Protein AF-F9QBH0-F1 (afdb_monomer)

pLDDT: mean 80.56, std 19.06, range [37.22, 97.19]

Structure (mmCIF, N/CA/C/O backbone):
data_AF-F9QBH0-F1
#
_entry.id   AF-F9QBH0-F1
#
loop_
_atom_site.group_PDB
_atom_site.id
_atom_site.type_symbol
_atom_site.label_atom_id
_atom_site.label_alt_id
_atom_site.label_comp_id
_atom_site.label_asym_id
_atom_site.label_entity_id
_atom_site.label_seq_id
_atom_site.pdbx_PDB_ins_code
_atom_site.Cartn_x
_atom_site.Cartn_y
_atom_site.Cartn_z
_atom_site.occupancy
_atom_site.B_iso_or_equiv
_atom_site.auth_seq_id
_atom_site.auth_comp_id
_atom_site.auth_asym_id
_atom_site.auth_atom_id
_atom_site.pdbx_PDB_model_num
ATOM 1 N N . MET A 1 1 ? -4.229 -25.265 -1.173 1.00 45.47 1 MET A N 1
ATOM 2 C CA . MET A 1 1 ? -3.284 -24.174 -1.494 1.00 45.47 1 MET A CA 1
ATOM 3 C C . MET A 1 1 ? -3.775 -22.962 -0.720 1.00 45.47 1 MET A C 1
ATOM 5 O O . MET A 1 1 ? -4.916 -22.587 -0.936 1.00 45.47 1 MET A O 1
ATOM 9 N N . HIS A 1 2 ? -3.029 -22.443 0.257 1.00 52.59 2 HIS A N 1
ATOM 10 C CA . HIS A 1 2 ? -3.469 -21.247 0.989 1.00 52.59 2 HIS A CA 1
ATOM 11 C C . HIS A 1 2 ? -3.309 -20.035 0.060 1.00 52.59 2 HIS A C 1
ATOM 13 O O . HIS A 1 2 ? -2.180 -19.672 -0.259 1.00 52.59 2 HIS A O 1
ATOM 19 N N . GLN A 1 3 ? -4.415 -19.455 -0.413 1.00 73.50 3 GLN A N 1
ATOM 20 C CA . GLN A 1 3 ? -4.389 -18.188 -1.152 1.00 73.50 3 GLN A CA 1
ATOM 21 C C . GLN A 1 3 ? -3.906 -17.088 -0.199 1.00 73.50 3 GLN A C 1
ATOM 23 O O . GLN A 1 3 ? -4.456 -16.946 0.895 1.00 73.50 3 GLN A O 1
ATOM 28 N N . GLN A 1 4 ? -2.867 -16.337 -0.576 1.00 90.62 4 GLN A N 1
ATOM 29 C CA . GLN A 1 4 ? -2.408 -15.205 0.230 1.00 90.62 4 GLN A CA 1
ATOM 30 C C . GLN A 1 4 ? -3.449 -14.084 0.162 1.00 90.62 4 GLN A C 1
ATOM 32 O O . GLN A 1 4 ? -3.843 -13.658 -0.922 1.00 90.62 4 GLN A O 1
ATOM 37 N N . GLN A 1 5 ? -3.890 -13.627 1.332 1.00 96.19 5 GLN A N 1
ATOM 38 C CA . GLN A 1 5 ? -4.928 -12.613 1.488 1.00 96.19 5 GLN A CA 1
ATOM 39 C C . GLN A 1 5 ? -4.307 -11.311 1.990 1.00 96.19 5 GLN A C 1
ATOM 41 O O . GLN A 1 5 ? -3.440 -11.323 2.867 1.00 96.19 5 GLN A O 1
ATOM 46 N N . MET A 1 6 ? -4.787 -10.186 1.476 1.00 96.62 6 MET A N 1
ATOM 47 C CA . MET A 1 6 ? -4.667 -8.904 2.155 1.00 96.62 6 MET A CA 1
ATOM 48 C C . MET A 1 6 ? -5.727 -8.828 3.250 1.00 96.62 6 MET A C 1
ATOM 50 O O . MET A 1 6 ? -6.890 -9.109 2.980 1.00 96.62 6 MET A O 1
ATOM 54 N N . LEU A 1 7 ? -5.333 -8.408 4.451 1.00 97.19 7 LEU A N 1
ATOM 55 C CA . LEU A 1 7 ? -6.248 -8.037 5.529 1.00 97.19 7 LEU A CA 1
ATOM 56 C C . LEU A 1 7 ? -6.430 -6.516 5.539 1.00 97.19 7 LEU A C 1
ATOM 58 O O . LEU A 1 7 ? -5.446 -5.775 5.519 1.00 97.19 7 LEU A O 1
ATOM 62 N N . ILE A 1 8 ? -7.678 -6.069 5.612 1.00 96.56 8 ILE A N 1
ATOM 63 C CA . ILE A 1 8 ? -8.060 -4.665 5.755 1.00 96.56 8 ILE A CA 1
ATOM 64 C C . ILE A 1 8 ? -8.835 -4.540 7.065 1.00 96.56 8 ILE A C 1
ATOM 66 O O . ILE A 1 8 ? -9.849 -5.213 7.242 1.00 96.56 8 ILE A O 1
ATOM 70 N N . GLN A 1 9 ? -8.364 -3.685 7.971 1.00 96.19 9 GLN A N 1
ATOM 71 C CA . GLN A 1 9 ? -9.031 -3.397 9.241 1.00 96.19 9 GLN A CA 1
ATOM 72 C C . GLN A 1 9 ? -9.552 -1.959 9.225 1.00 96.19 9 GLN A C 1
ATOM 74 O O . GLN A 1 9 ? -8.774 -1.024 9.037 1.00 96.19 9 GLN A O 1
ATOM 79 N N . GLN A 1 10 ? -10.863 -1.784 9.397 1.00 93.62 10 GLN A N 1
ATOM 80 C CA . GLN A 1 10 ? -11.529 -0.475 9.393 1.00 93.62 10 GLN A CA 1
ATOM 81 C C . GLN A 1 10 ? -12.630 -0.446 10.450 1.00 93.62 10 GLN A C 1
ATOM 83 O O . GLN A 1 10 ? -13.542 -1.266 10.407 1.00 93.62 10 GLN A O 1
ATOM 88 N N . GLU A 1 11 ? -12.551 0.494 11.395 1.00 92.69 11 GLU A N 1
ATOM 89 C CA . GLU A 1 11 ? -13.592 0.730 12.414 1.00 92.69 11 GLU A CA 1
ATOM 90 C C . GLU A 1 11 ? -14.045 -0.544 13.165 1.00 92.69 11 GLU A C 1
ATOM 92 O O . GLU A 1 11 ? -15.218 -0.724 13.480 1.00 92.69 11 GLU A O 1
ATOM 97 N N . GLY A 1 12 ? -13.111 -1.462 13.443 1.00 93.19 12 GLY A N 1
ATOM 98 C CA . GLY A 1 12 ? -13.396 -2.736 14.118 1.00 93.19 12 GLY A CA 1
ATOM 99 C C . GLY A 1 12 ? -13.916 -3.856 13.208 1.00 93.19 12 GLY A C 1
ATOM 100 O O . GLY A 1 12 ? -14.139 -4.964 13.690 1.00 93.19 12 GLY A O 1
ATOM 101 N N . ASN A 1 13 ? -14.065 -3.600 11.908 1.00 95.81 13 ASN A N 1
ATOM 102 C CA . ASN A 1 13 ? -14.391 -4.603 10.899 1.00 95.81 13 ASN A CA 1
ATOM 103 C C . ASN A 1 13 ? -13.128 -5.128 10.213 1.00 95.81 13 ASN A C 1
ATOM 105 O O . ASN A 1 13 ? -12.166 -4.386 10.000 1.00 95.81 13 ASN A O 1
ATOM 109 N N . GLU A 1 14 ? -13.171 -6.400 9.821 1.00 97.12 14 GLU A N 1
ATOM 110 C CA . GLU A 1 14 ? -12.101 -7.072 9.090 1.00 97.12 14 GLU A CA 1
ATOM 111 C C . GLU A 1 14 ? -12.598 -7.544 7.725 1.00 97.12 14 GLU A C 1
ATOM 113 O O . GLU A 1 14 ? -13.622 -8.221 7.615 1.00 97.12 14 GLU A O 1
ATOM 118 N N . PHE A 1 15 ? -11.838 -7.216 6.685 1.00 95.81 15 PHE A N 1
ATOM 119 C CA . PHE A 1 15 ? -12.088 -7.657 5.319 1.00 95.81 15 PHE A CA 1
ATOM 120 C C . PHE A 1 15 ? -10.853 -8.359 4.778 1.00 95.81 15 PHE A C 1
ATOM 122 O O . PHE A 1 15 ? -9.722 -7.985 5.097 1.00 95.81 15 PHE A O 1
ATOM 129 N N . THR A 1 16 ? -11.067 -9.361 3.931 1.00 95.88 16 THR A N 1
ATOM 130 C CA . THR A 1 16 ? -9.977 -10.046 3.239 1.00 95.88 16 THR A CA 1
ATOM 131 C C . THR A 1 16 ? -10.197 -10.032 1.741 1.00 95.88 16 THR A C 1
ATOM 133 O O . THR A 1 16 ? -11.327 -10.168 1.272 1.00 95.88 16 THR A O 1
ATOM 136 N N . VAL A 1 17 ? -9.111 -9.824 1.000 1.00 95.50 17 VAL A N 1
ATOM 137 C CA . VAL A 1 17 ? -9.109 -9.839 -0.465 1.00 95.50 17 VAL A CA 1
ATOM 138 C C . VAL A 1 17 ? -7.936 -10.699 -0.940 1.00 95.50 17 VAL A C 1
ATOM 140 O O . VAL A 1 17 ? -6.807 -10.467 -0.485 1.00 95.50 17 VAL A O 1
ATOM 143 N N . PRO A 1 18 ? -8.150 -11.672 -1.842 1.00 95.56 18 PRO A N 1
ATOM 144 C CA . PRO A 1 18 ? -7.065 -12.473 -2.395 1.00 95.56 18 PRO A CA 1
ATOM 145 C C . PRO A 1 18 ? -6.091 -11.585 -3.166 1.00 95.56 18 PRO A C 1
ATOM 147 O O . PRO A 1 18 ? -6.508 -10.787 -3.999 1.00 95.56 18 PRO A O 1
ATOM 150 N N . LEU A 1 19 ? -4.785 -11.728 -2.929 1.00 93.94 19 LEU A N 1
ATOM 151 C CA . LEU A 1 19 ? -3.783 -10.899 -3.612 1.00 93.94 19 LEU A CA 1
ATOM 152 C C . LEU A 1 19 ? -3.785 -11.092 -5.138 1.00 93.94 19 LEU A C 1
ATOM 154 O O . LEU A 1 19 ? -3.460 -10.167 -5.871 1.00 93.94 19 LEU A O 1
ATOM 158 N N . GLU A 1 20 ? -4.160 -12.277 -5.618 1.00 91.25 20 GLU A N 1
ATOM 159 C CA . GLU A 1 20 ? -4.236 -12.603 -7.050 1.00 91.25 20 GLU A CA 1
ATOM 160 C C . GLU A 1 20 ? -5.326 -11.836 -7.813 1.00 91.25 20 GLU A C 1
ATOM 162 O O . GLU A 1 20 ? -5.195 -11.641 -9.020 1.00 91.25 20 GLU A O 1
ATOM 167 N N . ASP A 1 21 ? -6.347 -11.345 -7.107 1.00 92.75 21 ASP A N 1
ATOM 168 C CA . ASP A 1 21 ? -7.460 -10.590 -7.691 1.00 92.75 21 ASP A CA 1
ATOM 169 C C . ASP A 1 21 ? -7.200 -9.072 -7.713 1.00 92.75 21 ASP A C 1
ATOM 171 O O . ASP A 1 21 ? -8.029 -8.290 -8.186 1.00 92.75 21 ASP A O 1
ATOM 175 N N . ILE A 1 22 ? -6.048 -8.623 -7.202 1.00 91.69 22 ILE A N 1
ATOM 176 C 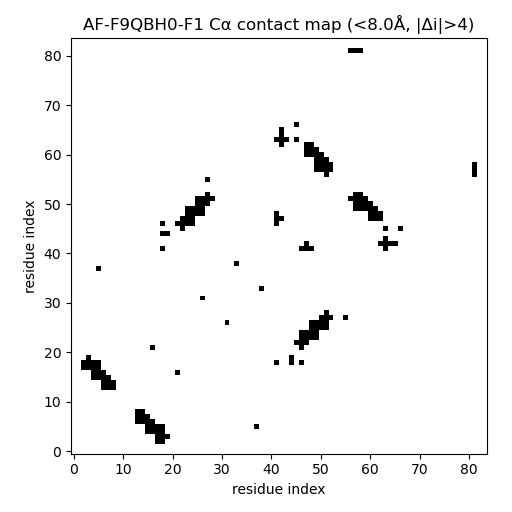CA . ILE A 1 22 ? -5.729 -7.205 -7.028 1.00 91.69 22 ILE A CA 1
ATOM 177 C C . ILE A 1 22 ? -4.733 -6.767 -8.103 1.00 91.69 22 ILE A C 1
ATOM 179 O O . ILE A 1 22 ? -3.632 -7.293 -8.212 1.00 91.69 22 ILE A O 1
ATOM 183 N N . ALA A 1 23 ? -5.092 -5.741 -8.874 1.00 88.81 23 ALA A N 1
ATOM 184 C CA . ALA A 1 23 ? -4.168 -5.096 -9.811 1.00 88.81 23 ALA A CA 1
ATOM 185 C C . ALA A 1 23 ? -3.551 -3.816 -9.225 1.00 88.81 23 ALA A C 1
ATOM 187 O O . ALA A 1 23 ? -2.353 -3.558 -9.368 1.00 88.81 23 ALA A O 1
ATOM 188 N N . ILE A 1 24 ? -4.381 -2.992 -8.580 1.00 90.00 24 ILE A N 1
ATOM 189 C CA . ILE A 1 24 ? -4.014 -1.668 -8.074 1.00 90.00 24 ILE A CA 1
ATOM 190 C C . ILE A 1 24 ? -4.675 -1.458 -6.710 1.00 90.00 24 ILE A C 1
ATOM 192 O O . ILE A 1 24 ? -5.838 -1.807 -6.524 1.00 90.00 24 ILE A O 1
ATOM 196 N N . VAL A 1 25 ? -3.938 -0.855 -5.783 1.00 93.81 25 VAL A N 1
ATOM 197 C CA . VAL A 1 25 ? -4.408 -0.389 -4.477 1.00 93.81 25 VAL A CA 1
ATOM 198 C C . VAL A 1 25 ? -4.166 1.112 -4.409 1.00 93.81 25 VAL A C 1
ATOM 200 O O . VAL A 1 25 ? -3.046 1.566 -4.639 1.00 93.81 25 VAL A O 1
ATOM 203 N N . VAL A 1 26 ? -5.205 1.880 -4.099 1.00 94.12 26 VAL A N 1
ATOM 204 C CA . VAL A 1 26 ? -5.117 3.334 -3.921 1.00 94.12 26 VAL A CA 1
ATOM 205 C C . VAL A 1 26 ? -5.297 3.645 -2.443 1.00 94.12 26 VAL A C 1
ATOM 207 O O . VAL A 1 26 ? -6.246 3.171 -1.822 1.00 94.12 26 VAL A O 1
ATOM 210 N N . VAL A 1 27 ? -4.365 4.406 -1.877 1.00 94.62 27 VAL A N 1
ATOM 211 C CA . VAL A 1 27 ? -4.381 4.803 -0.470 1.00 94.62 27 VAL A CA 1
ATOM 212 C C . VAL A 1 27 ? -4.555 6.309 -0.373 1.00 94.62 27 VAL A C 1
ATOM 214 O O . VAL A 1 27 ? -3.650 7.079 -0.695 1.00 94.62 27 VAL A O 1
ATOM 217 N N . GLU A 1 28 ? -5.742 6.694 0.083 1.00 90.31 28 GLU A N 1
ATOM 218 C CA . GLU A 1 28 ? -6.181 8.084 0.223 1.00 90.31 28 GLU A CA 1
ATOM 219 C C . GLU A 1 28 ? -6.076 8.594 1.664 1.00 90.31 28 GLU A C 1
ATOM 221 O O . GLU A 1 28 ? -5.722 9.747 1.899 1.00 90.31 28 GLU A O 1
ATOM 226 N N . SER A 1 29 ? -6.362 7.739 2.651 1.00 86.06 29 SER A N 1
ATOM 227 C CA . SER A 1 29 ? -6.353 8.146 4.057 1.00 86.06 29 SER A CA 1
ATOM 228 C C . SER A 1 29 ? -4.933 8.236 4.616 1.00 86.06 29 SER A C 1
ATOM 230 O O . SER A 1 29 ? -4.155 7.281 4.527 1.00 86.06 29 SER A O 1
ATOM 232 N N . ARG A 1 30 ? -4.635 9.356 5.288 1.00 81.62 30 ARG A N 1
ATOM 233 C CA . ARG A 1 30 ? -3.352 9.614 5.971 1.00 81.62 30 ARG A CA 1
ATOM 234 C C . ARG A 1 30 ? -3.114 8.709 7.179 1.00 81.62 30 ARG A C 1
ATOM 236 O O . ARG A 1 30 ? -1.979 8.575 7.621 1.00 81.62 30 ARG A O 1
ATOM 243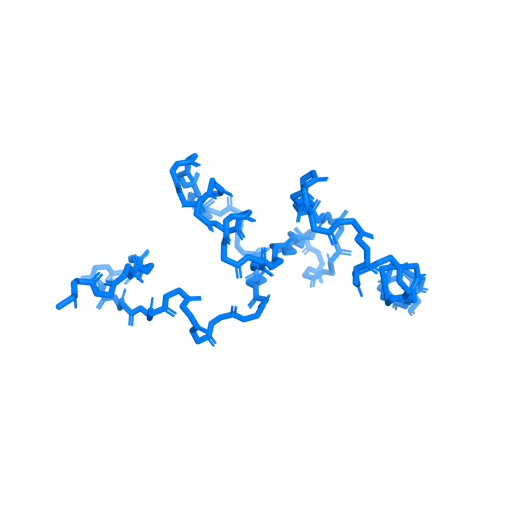 N N . GLU A 1 31 ? -4.173 8.101 7.701 1.00 90.00 31 GLU A N 1
ATOM 244 C CA . GLU A 1 31 ? -4.120 7.200 8.856 1.00 90.00 31 GLU A CA 1
ATOM 245 C C . GLU A 1 31 ? -3.903 5.736 8.439 1.00 90.00 31 GLU A C 1
ATOM 247 O O . GLU A 1 31 ? -3.817 4.848 9.286 1.00 90.00 31 GLU A O 1
ATOM 252 N N . THR A 1 32 ? -3.785 5.466 7.133 1.00 94.06 32 THR A N 1
ATOM 253 C CA . THR A 1 32 ? -3.566 4.109 6.624 1.00 94.06 32 THR A CA 1
ATOM 254 C C . THR A 1 32 ? -2.182 3.603 7.015 1.00 94.06 32 THR A C 1
ATOM 256 O O . THR A 1 32 ? -1.158 4.139 6.589 1.00 94.06 32 THR A O 1
ATOM 259 N N . VAL A 1 33 ? -2.142 2.505 7.766 1.00 95.19 33 VAL A N 1
ATOM 260 C CA . VAL A 1 33 ? -0.903 1.790 8.080 1.00 95.19 33 VAL A CA 1
ATOM 261 C C . VAL A 1 33 ? -0.723 0.641 7.096 1.00 95.19 33 VAL A C 1
ATOM 263 O O . VAL A 1 33 ? -1.555 -0.258 7.007 1.00 95.19 33 VAL A O 1
ATOM 266 N N . ILE A 1 34 ? 0.397 0.650 6.376 1.00 95.38 34 ILE A N 1
ATOM 267 C CA . ILE A 1 34 ? 0.776 -0.419 5.449 1.00 95.38 34 ILE A CA 1
ATOM 268 C C . ILE A 1 34 ? 1.982 -1.149 6.027 1.00 95.38 34 ILE A C 1
ATOM 270 O O . ILE A 1 34 ? 2.979 -0.534 6.405 1.00 95.38 34 ILE A O 1
ATOM 274 N N . THR A 1 35 ? 1.912 -2.476 6.087 1.00 96.31 35 THR A N 1
ATOM 275 C CA . THR A 1 35 ? 3.011 -3.286 6.613 1.00 96.31 35 THR A CA 1
ATOM 276 C C . THR A 1 35 ? 4.026 -3.618 5.519 1.00 96.31 35 THR A C 1
ATOM 278 O O . THR A 1 35 ? 3.682 -3.842 4.357 1.00 96.31 35 THR A O 1
ATOM 281 N N . LEU A 1 36 ? 5.306 -3.701 5.887 1.00 94.81 36 LEU A N 1
ATOM 282 C CA . LEU A 1 36 ? 6.369 -4.064 4.947 1.00 94.81 36 LEU A CA 1
ATOM 283 C C . LEU A 1 36 ? 6.164 -5.448 4.284 1.00 94.81 36 LEU A C 1
ATOM 285 O O . LEU A 1 36 ? 6.406 -5.557 3.080 1.00 94.81 36 LEU A O 1
ATOM 289 N N . PRO A 1 37 ? 5.681 -6.498 4.987 1.00 94.38 37 PRO A N 1
ATOM 290 C CA . PRO A 1 37 ? 5.343 -7.768 4.344 1.00 94.38 37 PRO A CA 1
ATOM 291 C C . PRO A 1 37 ? 4.282 -7.632 3.247 1.00 94.38 37 PRO A C 1
ATOM 293 O O . PRO A 1 37 ? 4.400 -8.296 2.218 1.00 94.38 37 PRO A O 1
ATOM 296 N N . LEU A 1 38 ? 3.293 -6.746 3.420 1.00 95.31 38 LEU A N 1
ATOM 297 C CA . LEU A 1 38 ? 2.285 -6.483 2.394 1.00 95.31 38 LEU A CA 1
ATOM 298 C C . LEU A 1 38 ? 2.902 -5.812 1.158 1.00 95.31 38 LEU A C 1
ATOM 300 O O . LEU A 1 38 ? 2.633 -6.244 0.043 1.00 95.31 38 LEU A O 1
ATOM 304 N N . LEU A 1 39 ? 3.797 -4.832 1.339 1.00 93.50 39 LEU A N 1
ATOM 305 C CA . LEU A 1 39 ? 4.528 -4.201 0.225 1.00 93.50 39 LEU A CA 1
ATOM 306 C C . LEU A 1 39 ? 5.432 -5.187 -0.530 1.00 93.50 39 LEU A C 1
ATOM 308 O O . LEU A 1 39 ? 5.563 -5.100 -1.753 1.00 93.50 39 LEU A O 1
ATOM 312 N N . SER A 1 40 ? 6.047 -6.134 0.186 1.00 92.62 40 SER A N 1
ATOM 313 C CA . SER A 1 40 ? 6.808 -7.232 -0.422 1.00 92.62 40 SER A CA 1
ATOM 314 C C . SER A 1 40 ? 5.893 -8.140 -1.247 1.00 92.62 40 SER A C 1
ATOM 316 O O . SER A 1 40 ? 6.179 -8.424 -2.412 1.00 92.62 40 SER A O 1
ATOM 318 N N . ALA A 1 41 ? 4.743 -8.524 -0.681 1.00 93.19 41 ALA A N 1
ATOM 319 C CA . ALA A 1 41 ? 3.743 -9.316 -1.381 1.00 93.19 41 ALA A CA 1
ATOM 320 C C . ALA A 1 41 ? 3.224 -8.586 -2.629 1.00 93.19 41 ALA A C 1
ATOM 322 O O . ALA A 1 41 ? 3.149 -9.192 -3.692 1.00 93.19 41 ALA A O 1
ATOM 323 N N . PHE A 1 42 ? 2.985 -7.275 -2.566 1.00 92.81 42 PHE A N 1
ATOM 324 C CA . PHE A 1 42 ? 2.602 -6.492 -3.743 1.00 92.81 42 PHE A CA 1
ATOM 325 C C . PHE A 1 42 ? 3.614 -6.608 -4.872 1.00 92.81 42 PHE A C 1
ATOM 327 O O . PHE A 1 42 ? 3.233 -6.832 -6.019 1.00 92.81 42 PHE A O 1
ATOM 334 N N . GLY A 1 43 ? 4.906 -6.547 -4.553 1.00 89.62 43 GLY A N 1
ATOM 335 C CA . GLY A 1 43 ? 5.936 -6.705 -5.571 1.00 89.62 43 GLY A CA 1
ATOM 336 C C . GLY A 1 43 ? 6.004 -8.101 -6.188 1.00 89.62 43 GLY A C 1
ATOM 337 O O . GLY A 1 43 ? 6.249 -8.222 -7.390 1.00 89.62 43 GLY A O 1
ATOM 338 N N . LEU A 1 44 ? 5.746 -9.146 -5.400 1.00 89.81 44 LEU A N 1
ATOM 339 C CA . LEU A 1 44 ? 5.702 -10.530 -5.885 1.00 89.81 44 LEU A CA 1
ATOM 340 C C . LEU A 1 44 ? 4.459 -10.809 -6.742 1.00 89.81 44 LEU A C 1
ATOM 342 O O . LEU A 1 44 ? 4.566 -11.509 -7.745 1.00 89.81 44 LEU A O 1
ATOM 346 N N . TYR A 1 45 ? 3.313 -10.227 -6.382 1.00 90.00 45 TYR A N 1
ATOM 347 C CA . TYR A 1 45 ? 2.033 -10.412 -7.077 1.00 90.00 45 TYR A CA 1
ATOM 348 C C . TYR A 1 45 ? 1.797 -9.404 -8.214 1.00 90.00 45 TYR A C 1
ATOM 350 O O . TYR A 1 45 ? 0.866 -9.560 -8.994 1.00 90.00 45 TYR A O 1
ATOM 358 N N . GLY A 1 46 ? 2.655 -8.390 -8.363 1.00 87.00 46 GLY A N 1
ATOM 359 C CA . GLY A 1 46 ? 2.516 -7.358 -9.400 1.00 87.00 46 GLY A CA 1
ATOM 360 C C . GLY A 1 46 ? 1.446 -6.315 -9.127 1.00 87.00 46 GLY A C 1
ATOM 361 O O . GLY A 1 46 ? 0.998 -5.641 -10.054 1.00 87.00 46 GLY A O 1
ATOM 362 N N . ILE A 1 47 ? 1.084 -6.160 -7.858 1.00 90.31 47 ILE A N 1
ATOM 363 C CA . ILE A 1 47 ? 0.133 -5.163 -7.385 1.00 90.31 47 ILE A CA 1
ATOM 364 C C . ILE A 1 47 ? 0.821 -3.797 -7.352 1.00 90.31 47 ILE A C 1
ATOM 366 O O . ILE A 1 47 ? 1.889 -3.631 -6.758 1.00 90.31 47 ILE A O 1
ATOM 370 N N . THR A 1 48 ? 0.185 -2.800 -7.963 1.00 90.62 48 THR A N 1
ATOM 371 C CA . THR A 1 48 ? 0.620 -1.400 -7.876 1.00 90.62 48 THR A CA 1
ATOM 372 C C . THR A 1 48 ? -0.028 -0.721 -6.672 1.00 90.62 48 THR A C 1
ATOM 374 O O . THR A 1 48 ? -1.243 -0.783 -6.528 1.00 90.62 48 THR A O 1
ATOM 377 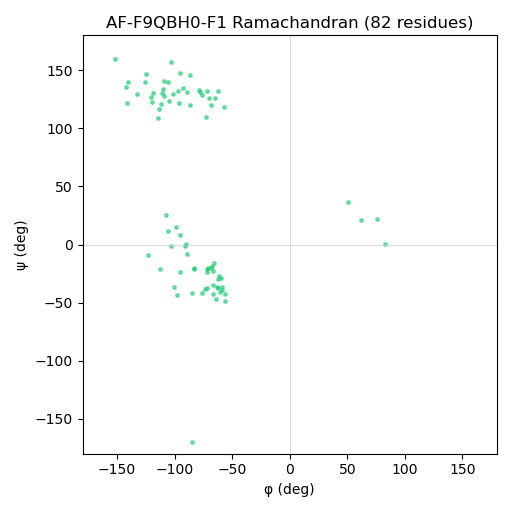N N . LEU A 1 49 ? 0.751 -0.018 -5.847 1.00 93.38 49 LEU A N 1
ATOM 378 C CA . LEU A 1 49 ? 0.217 0.896 -4.829 1.00 93.38 49 LEU A CA 1
ATOM 379 C C . LEU A 1 49 ? 0.341 2.340 -5.326 1.00 93.38 49 LEU A C 1
ATOM 381 O O . LEU A 1 49 ? 1.439 2.750 -5.710 1.00 93.38 49 LEU A O 1
ATOM 385 N N . LEU A 1 50 ? -0.748 3.101 -5.263 1.00 93.62 50 LEU A N 1
ATOM 386 C CA . LEU A 1 50 ? -0.773 4.551 -5.444 1.00 93.62 50 LEU A CA 1
ATOM 387 C C . LEU A 1 50 ? -1.072 5.225 -4.104 1.00 93.62 50 LEU A C 1
ATOM 389 O O . LEU A 1 50 ? -1.992 4.815 -3.400 1.00 93.62 50 LEU A O 1
ATOM 393 N N . SER A 1 51 ? -0.308 6.258 -3.763 1.00 93.00 51 SER A N 1
ATOM 394 C CA . SER A 1 51 ? -0.574 7.122 -2.610 1.00 93.00 51 SER A CA 1
ATOM 395 C C . SER A 1 51 ? -1.113 8.465 -3.082 1.00 93.00 51 SER A C 1
ATOM 397 O O . SER A 1 51 ? -0.589 9.015 -4.056 1.00 93.00 51 SER A O 1
ATOM 399 N N . CYS A 1 52 ? -2.104 9.005 -2.377 1.00 91.19 52 CYS A N 1
ATOM 400 C CA . CYS A 1 52 ? -2.670 10.316 -2.674 1.00 91.19 52 CYS A CA 1
ATOM 401 C C . CYS A 1 52 ? -2.183 11.405 -1.707 1.00 91.19 52 CYS A C 1
ATOM 403 O O . CYS A 1 52 ? -1.732 11.122 -0.596 1.00 91.19 52 CYS A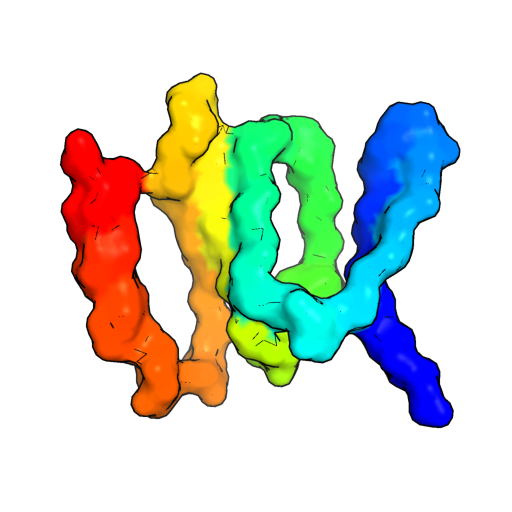 O 1
ATOM 405 N N . ASP A 1 53 ? -2.243 12.657 -2.159 1.00 89.38 53 ASP A N 1
ATOM 406 C CA . ASP A 1 53 ? -2.001 13.840 -1.334 1.00 89.38 53 ASP A CA 1
ATOM 407 C C . ASP A 1 53 ? -3.266 14.297 -0.577 1.00 89.38 53 ASP A C 1
ATOM 409 O O . ASP A 1 53 ? -4.286 13.609 -0.536 1.00 89.38 53 ASP A O 1
ATOM 413 N N . GLU A 1 54 ? -3.204 15.482 0.036 1.00 89.25 54 GLU A N 1
ATOM 414 C CA . GLU A 1 54 ? -4.315 16.081 0.791 1.00 89.25 54 GLU A CA 1
ATOM 415 C C . GLU A 1 54 ? -5.530 16.455 -0.078 1.00 89.25 54 GLU A C 1
ATOM 417 O O . GLU A 1 54 ? -6.611 16.695 0.456 1.00 89.25 54 GLU A O 1
ATOM 422 N 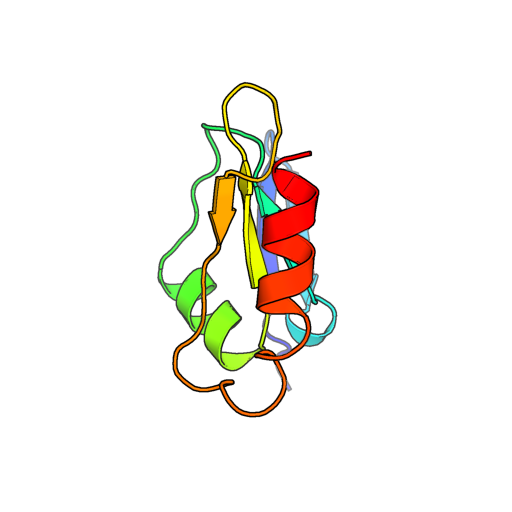N . GLN A 1 55 ? -5.363 16.510 -1.401 1.00 89.88 55 GLN A N 1
ATOM 423 C CA . GLN A 1 55 ? -6.421 16.776 -2.376 1.00 89.88 55 GLN A CA 1
ATOM 424 C C . GLN A 1 55 ? -7.013 15.482 -2.950 1.00 89.88 55 GLN A C 1
ATOM 426 O O . GLN A 1 55 ? -7.813 15.542 -3.883 1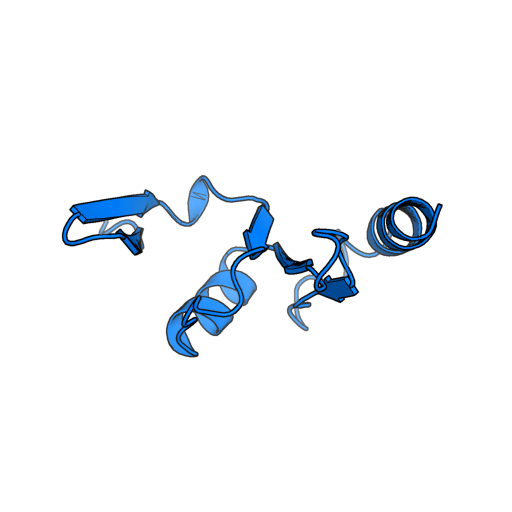.00 89.88 55 GLN A O 1
ATOM 431 N N . PHE A 1 56 ? -6.638 14.323 -2.395 1.00 86.62 56 PHE A N 1
ATOM 432 C CA . PHE A 1 56 ? -6.999 12.994 -2.896 1.00 86.62 56 PHE A CA 1
ATOM 433 C C . PHE A 1 56 ? -6.467 12.715 -4.311 1.00 86.62 56 PHE A C 1
ATOM 435 O O . PHE A 1 56 ? -6.960 11.823 -5.003 1.00 86.62 56 PHE A O 1
ATOM 442 N N . LEU A 1 57 ? -5.432 13.446 -4.742 1.00 88.69 57 LEU A N 1
ATOM 443 C CA . LEU A 1 57 ? -4.799 13.251 -6.041 1.00 88.69 57 LEU A CA 1
ATOM 444 C C . LEU A 1 57 ? -3.606 12.294 -5.914 1.00 88.69 57 LEU A C 1
ATOM 446 O O . LEU A 1 57 ? -2.790 12.464 -5.004 1.00 88.69 57 LEU A O 1
ATOM 450 N N . PRO A 1 58 ? -3.452 11.303 -6.816 1.00 89.44 58 PRO A N 1
ATOM 451 C CA . PRO A 1 58 ? -2.296 10.413 -6.807 1.00 89.44 58 PRO A CA 1
ATOM 452 C C . PRO A 1 58 ? -0.984 11.198 -6.921 1.00 89.44 58 PRO A C 1
ATOM 454 O O . PRO A 1 58 ? -0.724 11.854 -7.928 1.00 89.44 58 PRO A O 1
ATOM 457 N N . CYS A 1 59 ? -0.136 11.095 -5.901 1.00 91.12 59 CYS A N 1
ATOM 458 C CA . CYS A 1 59 ? 1.120 11.839 -5.792 1.00 91.12 59 CYS A CA 1
ATOM 459 C C . CYS A 1 59 ? 2.355 10.935 -5.635 1.00 91.12 59 CYS A C 1
ATOM 461 O O . CYS A 1 59 ? 3.488 11.406 -5.736 1.00 91.12 59 CYS A O 1
ATOM 463 N N . GLY A 1 60 ? 2.159 9.629 -5.428 1.00 89.81 60 GLY A N 1
ATOM 464 C CA . GLY A 1 60 ? 3.242 8.658 -5.294 1.00 89.81 60 GLY A CA 1
ATOM 465 C C . GLY A 1 60 ? 2.848 7.254 -5.745 1.00 89.81 60 GLY A C 1
ATOM 466 O O . GLY A 1 60 ? 1.668 6.913 -5.830 1.00 89.81 60 GLY A O 1
ATOM 467 N N . GLN A 1 61 ? 3.857 6.438 -6.053 1.00 89.56 61 GLN A N 1
ATOM 468 C CA . GLN A 1 61 ? 3.681 5.062 -6.509 1.00 89.56 61 GLN A CA 1
ATOM 469 C C . GLN A 1 61 ? 4.764 4.139 -5.943 1.00 89.56 61 GLN A C 1
ATOM 471 O O . GLN A 1 61 ? 5.952 4.457 -6.001 1.00 89.56 61 GLN A O 1
ATOM 476 N N . TRP A 1 62 ? 4.361 2.960 -5.459 1.00 88.31 62 TRP A N 1
ATOM 477 C CA . TRP A 1 62 ? 5.282 1.868 -5.133 1.00 88.31 62 TRP A CA 1
ATOM 478 C C . TRP A 1 62 ? 5.550 1.022 -6.378 1.00 88.31 62 TRP A C 1
ATOM 480 O O . TRP A 1 62 ? 4.624 0.453 -6.960 1.00 88.31 62 TRP A O 1
ATOM 490 N N . LEU A 1 63 ? 6.818 0.937 -6.784 1.00 77.44 63 LEU A N 1
ATOM 491 C CA . LEU A 1 63 ? 7.245 0.216 -7.982 1.00 77.44 63 LEU A CA 1
ATOM 492 C C . LEU A 1 63 ? 8.109 -0.992 -7.607 1.00 77.44 63 LEU A C 1
ATOM 494 O O . LEU A 1 63 ? 9.212 -0.811 -7.086 1.00 77.44 63 LEU A O 1
ATOM 498 N N . PRO A 1 64 ? 7.671 -2.229 -7.895 1.00 74.12 64 PRO A N 1
ATOM 499 C CA . PRO A 1 64 ? 8.516 -3.391 -7.685 1.00 74.12 64 PRO A CA 1
ATOM 500 C C . PRO A 1 64 ? 9.643 -3.460 -8.718 1.00 74.12 64 PRO A C 1
ATOM 502 O O . PRO A 1 64 ? 9.415 -3.375 -9.924 1.00 74.12 64 PRO A O 1
ATOM 505 N N . PHE A 1 65 ? 10.869 -3.691 -8.245 1.00 69.06 65 PHE A N 1
ATOM 506 C CA . PHE A 1 65 ? 12.076 -3.696 -9.081 1.00 69.06 65 PHE A CA 1
ATOM 507 C C . PHE A 1 65 ? 12.065 -4.739 -10.216 1.00 69.06 65 PHE A C 1
ATOM 509 O O . PHE A 1 65 ? 12.683 -4.511 -11.252 1.00 69.06 65 PHE A O 1
ATOM 516 N N . ASN A 1 66 ? 11.371 -5.875 -10.056 1.00 59.06 66 ASN A N 1
ATOM 517 C CA . ASN A 1 66 ? 11.566 -7.057 -10.911 1.00 59.06 66 ASN A CA 1
ATOM 518 C C . ASN A 1 66 ? 10.448 -7.333 -11.942 1.00 59.06 66 ASN A C 1
ATOM 520 O O . ASN A 1 66 ? 10.435 -8.392 -12.562 1.00 59.06 66 ASN A O 1
ATOM 524 N N . GLN A 1 67 ? 9.517 -6.395 -12.166 1.00 56.75 67 GLN A N 1
ATOM 525 C CA . GLN A 1 67 ? 8.445 -6.529 -13.181 1.00 56.75 67 GLN A CA 1
ATOM 526 C C . GLN A 1 67 ? 8.654 -5.630 -14.415 1.00 56.75 67 GLN A C 1
ATOM 528 O O . GLN A 1 67 ? 7.723 -5.266 -15.140 1.00 56.75 67 GLN A O 1
ATOM 533 N N . TYR A 1 68 ? 9.919 -5.290 -14.670 1.00 51.19 68 TYR A N 1
ATOM 534 C CA . TYR A 1 68 ? 10.358 -4.217 -15.563 1.00 51.19 68 TYR A CA 1
ATOM 535 C C . TYR A 1 68 ? 9.931 -4.386 -17.035 1.00 51.19 68 TYR A C 1
ATOM 537 O O . TYR A 1 68 ? 9.747 -3.396 -17.737 1.00 51.19 68 TYR A O 1
ATOM 545 N N . TYR A 1 69 ? 9.715 -5.610 -17.534 1.00 46.09 69 TYR A N 1
ATOM 546 C CA . TYR A 1 69 ? 9.514 -5.805 -18.979 1.00 46.09 69 TYR A CA 1
ATOM 547 C C . TYR A 1 69 ? 8.077 -5.550 -19.480 1.00 46.09 69 TYR A C 1
ATOM 549 O O . TYR A 1 69 ? 7.888 -5.297 -20.668 1.00 46.09 69 TYR A O 1
ATOM 557 N N . ARG A 1 70 ? 7.047 -5.572 -18.614 1.00 51.31 70 ARG A N 1
ATOM 558 C CA . ARG A 1 70 ? 5.636 -5.429 -19.051 1.00 51.31 70 ARG A CA 1
ATOM 559 C C . ARG A 1 70 ? 4.950 -4.135 -18.594 1.00 51.31 70 ARG A C 1
ATOM 561 O O . ARG A 1 70 ? 4.000 -3.710 -19.245 1.00 51.31 70 ARG A O 1
ATOM 568 N N . GLN A 1 71 ? 5.450 -3.469 -17.549 1.00 51.72 71 GLN A N 1
ATOM 569 C CA . GLN A 1 71 ? 4.793 -2.292 -16.954 1.00 51.72 71 GLN A CA 1
ATOM 570 C C . GLN A 1 71 ? 5.413 -0.927 -17.325 1.00 51.72 71 GLN A C 1
ATOM 572 O O . GLN A 1 71 ? 4.873 0.112 -16.953 1.00 51.72 71 GLN A O 1
ATOM 577 N N . LEU A 1 72 ? 6.496 -0.875 -18.113 1.00 47.88 72 LEU A N 1
ATOM 578 C CA . LEU A 1 72 ? 7.127 0.404 -18.491 1.00 47.88 72 LEU A CA 1
ATOM 579 C C . LEU A 1 72 ? 6.320 1.253 -19.489 1.00 47.88 72 LEU A C 1
ATOM 581 O O . LEU A 1 72 ? 6.507 2.468 -19.547 1.0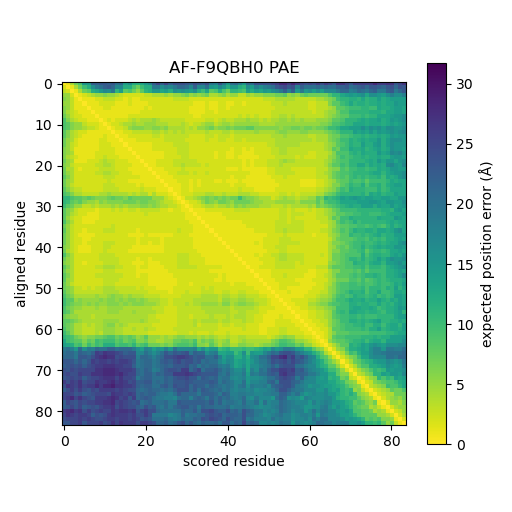0 47.88 72 LEU A O 1
ATOM 585 N N . LYS A 1 73 ? 5.425 0.655 -20.288 1.00 46.66 73 LYS A N 1
ATOM 586 C CA . LYS A 1 73 ? 4.662 1.412 -21.300 1.00 46.66 73 LYS A CA 1
ATOM 587 C C . LYS A 1 73 ? 3.511 2.258 -20.716 1.00 46.66 73 LYS A C 1
ATOM 589 O O . LYS A 1 73 ? 3.390 3.402 -21.146 1.00 46.66 73 LYS A O 1
ATOM 594 N N . PRO A 1 74 ? 2.699 1.785 -19.747 1.00 53.38 74 PRO A N 1
ATOM 595 C CA . PRO A 1 74 ? 1.641 2.604 -19.145 1.00 53.38 74 PRO A CA 1
ATOM 596 C C . PRO A 1 74 ? 2.120 3.532 -18.018 1.00 53.38 74 PRO A C 1
ATOM 598 O O . PRO A 1 74 ? 1.443 4.517 -17.730 1.00 53.38 74 PRO A O 1
ATOM 601 N N . LEU A 1 75 ? 3.269 3.253 -17.388 1.00 51.91 75 LEU A N 1
ATOM 602 C CA . LEU A 1 75 ? 3.768 4.023 -16.239 1.00 51.91 75 LEU A CA 1
ATOM 603 C C . LEU A 1 75 ? 3.913 5.520 -16.565 1.00 51.91 75 LEU A C 1
ATOM 605 O O . LEU A 1 75 ? 3.362 6.371 -15.873 1.00 51.91 75 LEU A O 1
ATOM 609 N N . ASN A 1 76 ? 4.542 5.844 -17.697 1.00 49.69 76 ASN A N 1
ATOM 610 C CA . ASN A 1 76 ? 4.701 7.230 -18.153 1.00 49.69 76 ASN A CA 1
ATOM 611 C C . ASN A 1 76 ? 3.386 7.908 -18.577 1.00 49.69 76 ASN A C 1
ATOM 613 O O . ASN A 1 76 ? 3.329 9.134 -18.652 1.00 49.69 76 ASN A O 1
ATOM 617 N N . TYR A 1 77 ? 2.345 7.138 -18.894 1.00 52.28 77 TYR A N 1
ATOM 618 C CA . TYR A 1 77 ? 1.064 7.679 -19.343 1.00 52.28 77 TYR A CA 1
ATOM 619 C C . TYR A 1 77 ? 0.163 8.070 -18.167 1.00 52.28 77 TYR A C 1
ATOM 621 O O . TYR A 1 77 ? -0.441 9.140 -18.194 1.00 52.28 77 TYR A O 1
ATOM 629 N N . ASN A 1 78 ? 0.118 7.247 -17.117 1.00 49.69 78 ASN A N 1
ATOM 630 C CA . ASN A 1 78 ? -0.716 7.513 -15.942 1.00 49.69 78 ASN A CA 1
ATOM 631 C C . ASN A 1 78 ? -0.147 8.646 -15.070 1.00 49.69 78 ASN A C 1
ATOM 633 O O . ASN A 1 78 ? -0.904 9.510 -14.640 1.00 49.69 78 ASN A O 1
ATOM 637 N N . LEU A 1 79 ? 1.181 8.728 -14.913 1.00 49.22 79 LEU A N 1
ATOM 638 C CA . LEU A 1 79 ? 1.842 9.839 -14.209 1.00 49.22 79 LEU A CA 1
ATOM 639 C C . LEU A 1 79 ? 1.612 11.199 -14.893 1.00 49.22 79 LEU A C 1
ATOM 641 O O . LEU A 1 79 ? 1.395 12.199 -14.221 1.00 49.22 79 LEU A O 1
ATOM 645 N N . LYS A 1 8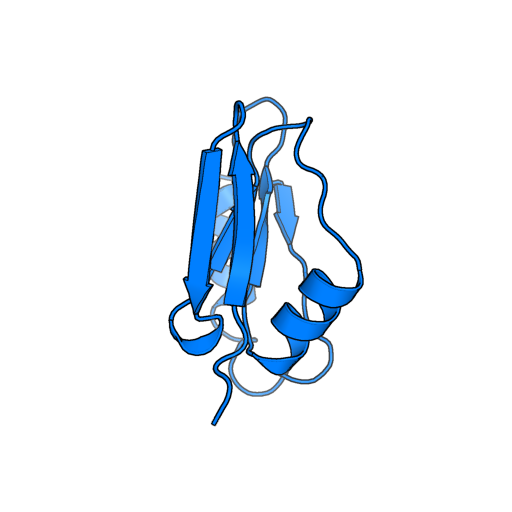0 ? 1.591 11.250 -16.233 1.00 45.03 80 LYS A N 1
ATOM 646 C CA . LYS A 1 80 ? 1.314 12.498 -16.972 1.00 45.03 80 LYS A CA 1
ATOM 647 C C . LYS A 1 80 ? -0.148 12.949 -16.906 1.00 45.03 80 LYS A C 1
ATOM 649 O O . LYS A 1 80 ? -0.410 14.118 -17.160 1.00 45.03 80 LYS A O 1
ATOM 654 N N . ARG A 1 81 ? -1.0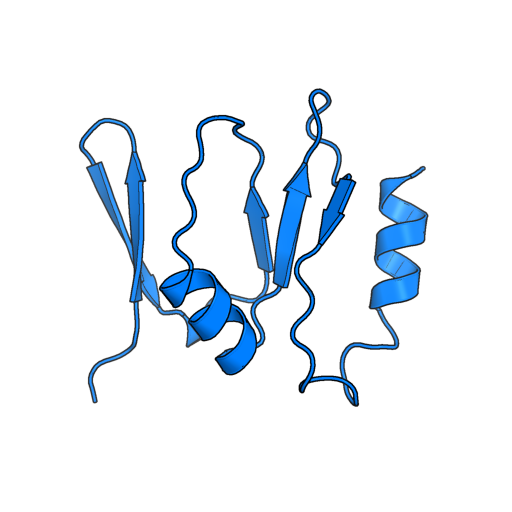82 12.041 -16.607 1.00 45.22 81 ARG A N 1
ATOM 655 C CA . ARG A 1 81 ? -2.518 12.342 -16.490 1.00 45.22 81 ARG A CA 1
ATOM 656 C C . ARG A 1 81 ? -2.974 12.624 -15.063 1.00 45.22 81 ARG A C 1
ATOM 658 O O . ARG A 1 81 ? -3.968 13.304 -14.911 1.00 45.22 81 ARG A O 1
ATOM 665 N N . ALA A 1 82 ? -2.270 12.135 -14.045 1.00 44.19 82 ALA A N 1
ATOM 666 C CA . ALA A 1 82 ? -2.584 12.463 -12.652 1.00 44.19 82 ALA A CA 1
ATOM 667 C C . ALA A 1 82 ? -2.246 13.925 -12.287 1.00 44.19 82 ALA A C 1
ATOM 669 O O . ALA A 1 82 ? -2.789 14.457 -11.328 1.00 44.19 82 ALA A O 1
ATOM 670 N N . CYS A 1 83 ? -1.372 14.580 -13.062 1.00 40.62 83 CYS A N 1
ATOM 671 C CA . CYS A 1 83 ? -0.979 15.984 -12.890 1.00 40.62 83 CYS A CA 1
ATOM 672 C C . CYS A 1 83 ? -1.717 16.972 -13.824 1.00 40.62 83 CYS A C 1
ATOM 674 O O . CYS A 1 83 ? -1.238 18.095 -14.008 1.00 40.62 83 CYS A O 1
ATOM 676 N N . HIS A 1 84 ? -2.819 16.564 -14.463 1.00 37.22 84 HIS A N 1
ATOM 677 C CA . HIS A 1 84 ? -3.668 17.422 -15.302 1.00 37.22 84 HIS A CA 1
ATOM 678 C C . HIS A 1 84 ? -5.132 17.239 -14.917 1.00 37.22 84 HIS A C 1
ATOM 680 O O . HIS A 1 84 ? -5.851 18.259 -14.894 1.00 37.22 84 HIS A O 1
#

Radius of gyration: 13.91 Å; Cα contacts (8 Å, |Δi|>4): 91; chains: 1; bounding box: 26×42×35 Å

Solvent-accessible surface area (backbone atoms only — not comparable to full-atom values): 5370 Å² total; per-residue (Å²): 130,88,76,61,62,45,80,46,79,55,98,92,42,80,47,76,44,54,47,89,81,42,60,69,47,79,46,58,63,90,83,68,84,80,54,70,71,57,56,52,47,25,45,76,64,63,31,36,40,36,35,35,43,99,82,64,42,64,73,45,70,59,77,55,86,86,57,63,91,77,53,63,76,57,51,68,54,53,61,65,54,59,77,108

Sequence (84 aa):
MHQQQMLIQQEGNEFTVPLEDIAIVVVESRETVITLPLLSAFGLYGITLLSCDEQFLPCGQWLPFNQYYRQLKPLNYNLKRACH

Mean predicted aligned error: 8.24 Å

Nearest PDB structures (foldseek):
  5xvn-assembly1_D  TM=9.514E-01  e=8.628E-03  Enterococcus faecalis TX0027
  5xvn-assembly1_A  TM=9.362E-01  e=9.215E-03  Enterococcus faecalis TX0027
  5xvo-assembly1_A  TM=9.502E-01  e=1.780E-02  Enterococcus faecalis TX0027
  8pk1-assembly1_E  TM=9.532E-01  e=2.475E-02  Streptococcus thermophilus DGCC 7710
  4zkj-assembly1_B  TM=7.915E-01  e=1.368E-02  Streptococcus pyogenes M1 476

Organism: NCBI:txid1035188

Foldseek 3Di:
DDQDWDWDDDPNDIDIDGLLVAAEAEAEDPPDDDDPVVLVSCLVNNYKYFYADPVSQGDDIRDRPPPPPPPPPCPVVVVVVSVD

Secondary structure (DSSP, 8-state):
----EEEEEETTEEEEEEGGG-SEEEE--TT----HHHHHHHHHHTPEEEEE-TTS-EEEEE--TT-HHHHHHHHHHHHHHHT-